Protein AF-A0A7S0DXR5-F1 (afdb_monomer_lite)

Radius of gyration: 16.6 Å; chains: 1; bounding box: 45×24×40 Å

Organism: NCBI:txid3032

pLDDT: mean 79.62, std 14.28, range [45.81, 95.19]

Foldseek 3Di:
DVCCLVPPDFPVQQLQFLLQLLVCVVVPDPPQVPRTGPVGGDPDDVVSSVVVNVVCVVCVNSPNVVSLLVVLVVVLVVVLVVVVVCCVVVVPDDPVVNVCVVVDPQSCCCRRRVVNDPD

Structure (mmCIF, N/CA/C/O backbone):
data_AF-A0A7S0DXR5-F1
#
_entry.id   AF-A0A7S0DXR5-F1
#
loop_
_atom_site.group_PDB
_atom_site.id
_atom_site.type_symbol
_atom_site.label_atom_id
_atom_site.label_alt_id
_atom_site.label_comp_id
_atom_site.label_asym_id
_atom_site.label_entity_id
_atom_site.label_seq_id
_atom_site.pdbx_PDB_ins_code
_atom_site.Cartn_x
_atom_site.Cartn_y
_atom_site.Cartn_z
_atom_site.occupancy
_atom_site.B_iso_or_equiv
_atom_site.auth_seq_id
_atom_site.auth_comp_id
_atom_site.auth_asym_id
_atom_site.auth_atom_id
_atom_site.pdbx_PDB_model_num
ATOM 1 N N . SER A 1 1 ? 16.101 -5.288 0.907 1.00 53.00 1 SER A N 1
ATOM 2 C CA . SER A 1 1 ? 14.646 -5.324 1.175 1.00 53.00 1 SER A CA 1
ATOM 3 C C . SER A 1 1 ? 14.314 -6.202 2.381 1.00 53.00 1 SER A C 1
ATOM 5 O O . SER A 1 1 ? 13.787 -5.677 3.348 1.00 53.00 1 SER A O 1
ATOM 7 N N . VAL A 1 2 ? 14.720 -7.480 2.416 1.00 56.25 2 VAL A N 1
ATOM 8 C CA . VAL A 1 2 ? 14.500 -8.381 3.578 1.00 56.25 2 VAL A CA 1
ATOM 9 C C . VAL A 1 2 ? 15.074 -7.826 4.894 1.00 56.25 2 VAL A C 1
ATOM 11 O O . VAL A 1 2 ? 14.382 -7.804 5.902 1.00 56.25 2 VAL A O 1
ATOM 14 N N . LEU A 1 3 ? 16.290 -7.264 4.870 1.00 53.78 3 LEU A N 1
ATOM 15 C CA . LEU A 1 3 ? 16.907 -6.614 6.040 1.00 53.78 3 LEU A CA 1
ATOM 16 C C . LEU A 1 3 ? 16.157 -5.370 6.550 1.00 53.78 3 LEU A C 1
ATOM 18 O O . LEU A 1 3 ? 16.334 -4.984 7.698 1.00 53.78 3 LEU A O 1
ATOM 22 N N . ILE A 1 4 ? 15.343 -4.718 5.714 1.00 53.06 4 ILE A N 1
ATOM 23 C CA . ILE A 1 4 ? 14.555 -3.548 6.130 1.00 53.06 4 ILE A CA 1
ATOM 24 C C . ILE A 1 4 ? 13.336 -4.017 6.927 1.00 53.06 4 ILE A C 1
ATOM 26 O O . ILE A 1 4 ? 13.061 -3.441 7.973 1.00 53.06 4 ILE A O 1
ATOM 30 N N . ILE A 1 5 ? 12.686 -5.105 6.486 1.00 53.69 5 ILE A N 1
ATOM 31 C CA . ILE A 1 5 ? 11.593 -5.757 7.227 1.00 53.69 5 ILE A CA 1
ATOM 32 C C . ILE A 1 5 ? 12.085 -6.225 8.600 1.00 53.69 5 ILE A C 1
ATOM 34 O O . ILE A 1 5 ? 11.394 -6.045 9.594 1.00 53.69 5 ILE A O 1
ATOM 38 N N . THR A 1 6 ? 13.277 -6.828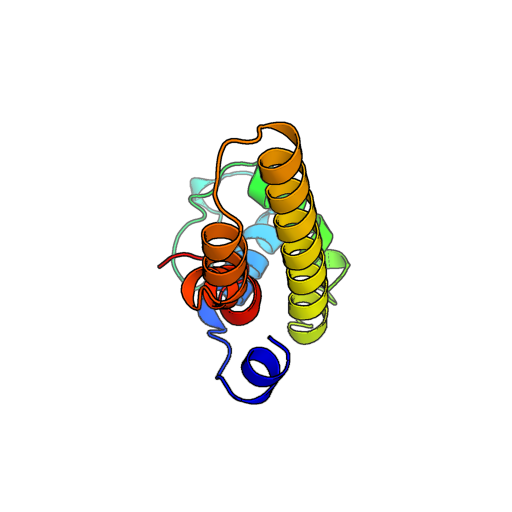 8.666 1.00 51.97 6 THR A N 1
ATOM 39 C CA . THR A 1 6 ? 13.749 -7.464 9.904 1.00 51.97 6 THR A CA 1
ATOM 40 C C . THR A 1 6 ? 14.460 -6.521 10.872 1.00 51.97 6 THR A C 1
ATOM 42 O O . THR A 1 6 ? 14.521 -6.824 12.060 1.00 51.97 6 THR A O 1
ATOM 45 N N . LYS A 1 7 ? 15.028 -5.402 10.399 1.00 48.31 7 LYS A N 1
ATOM 46 C CA . LYS A 1 7 ? 15.946 -4.568 11.201 1.00 48.31 7 LYS A CA 1
ATOM 47 C C . LYS A 1 7 ? 15.456 -3.142 11.455 1.00 48.31 7 LYS A C 1
ATOM 49 O O . LYS A 1 7 ? 15.997 -2.472 12.331 1.00 48.31 7 LYS A O 1
ATOM 54 N N . SER A 1 8 ? 14.468 -2.655 10.707 1.00 47.50 8 SER A N 1
ATOM 55 C CA . SER A 1 8 ? 13.932 -1.303 10.874 1.00 47.50 8 SER A CA 1
ATOM 56 C C . SER A 1 8 ? 12.561 -1.366 11.548 1.00 47.50 8 SER A C 1
ATOM 58 O O . SER A 1 8 ? 11.720 -2.175 11.159 1.00 47.50 8 SER A O 1
ATOM 60 N N . ARG A 1 9 ? 12.336 -0.543 12.586 1.00 48.31 9 ARG A N 1
ATOM 61 C CA . ARG A 1 9 ? 11.026 -0.459 13.249 1.00 48.31 9 ARG A CA 1
ATOM 62 C C . ARG A 1 9 ? 10.004 0.041 12.237 1.00 48.31 9 ARG A C 1
ATOM 64 O O . ARG A 1 9 ? 10.084 1.175 11.778 1.00 48.31 9 ARG A O 1
ATOM 71 N N . TYR A 1 10 ? 9.053 -0.824 11.919 1.00 53.12 10 TYR A N 1
ATOM 72 C CA . TYR A 1 10 ? 7.835 -0.465 11.220 1.00 53.12 10 TYR A CA 1
ATOM 73 C C . TYR A 1 10 ? 7.153 0.720 11.928 1.00 53.12 10 TYR A C 1
ATOM 75 O O . TYR A 1 10 ? 6.981 0.700 13.149 1.00 53.12 10 TYR A O 1
ATOM 83 N N . THR A 1 11 ? 6.785 1.761 11.179 1.00 57.56 11 THR A N 1
ATOM 84 C CA . THR A 1 11 ? 5.983 2.871 11.711 1.00 57.56 11 THR A CA 1
ATOM 85 C C . THR A 1 11 ? 4.520 2.457 11.682 1.00 57.56 11 THR A C 1
ATOM 87 O O . THR A 1 11 ? 3.839 2.569 10.671 1.00 57.56 11 THR A O 1
ATOM 90 N N . GLU A 1 12 ? 4.055 1.945 12.818 1.00 60.16 12 GLU A N 1
ATOM 91 C CA . GLU A 1 12 ? 2.733 1.331 13.003 1.00 60.16 12 GLU A CA 1
ATOM 92 C C . GLU A 1 12 ? 1.538 2.278 12.852 1.00 60.16 12 GLU A C 1
ATOM 94 O O . GLU A 1 12 ? 0.384 1.849 12.794 1.00 60.16 12 GLU A O 1
ATOM 99 N N . ILE A 1 13 ? 1.828 3.575 12.830 1.00 63.69 13 ILE A N 1
ATOM 100 C CA . ILE A 1 13 ? 0.862 4.644 13.045 1.00 63.69 13 ILE A CA 1
ATOM 101 C C . ILE A 1 13 ? -0.153 4.701 11.896 1.00 63.69 13 ILE A C 1
ATOM 103 O O . ILE A 1 13 ? -1.356 4.766 12.149 1.00 63.69 13 ILE A O 1
ATOM 107 N N . ASP A 1 14 ? 0.307 4.578 10.650 1.00 74.81 14 ASP A N 1
ATOM 108 C CA . ASP A 1 14 ? -0.552 4.801 9.484 1.00 74.81 14 ASP A CA 1
ATOM 109 C C . ASP A 1 14 ? -1.460 3.612 9.192 1.00 74.81 14 ASP A C 1
ATOM 111 O O . ASP A 1 14 ? -2.655 3.780 8.984 1.00 74.81 14 ASP A O 1
ATOM 115 N N . TRP A 1 15 ? -0.936 2.385 9.259 1.00 86.00 15 TRP A N 1
ATOM 116 C CA . TRP A 1 15 ? -1.753 1.194 9.016 1.00 86.00 15 TRP A CA 1
ATOM 117 C C . TRP A 1 15 ? -2.877 1.052 10.026 1.00 86.00 15 TRP A C 1
ATOM 119 O O . TRP A 1 15 ? -4.011 0.772 9.649 1.00 86.00 15 TRP A O 1
ATOM 129 N N . ARG A 1 16 ? -2.590 1.277 11.312 1.00 88.12 16 ARG A N 1
ATOM 130 C CA . ARG A 1 16 ? -3.627 1.229 12.345 1.00 88.12 16 ARG A CA 1
ATOM 131 C C . ARG A 1 16 ? -4.696 2.289 12.103 1.00 88.12 16 ARG A C 1
ATOM 133 O O . ARG A 1 16 ? -5.875 1.964 12.223 1.00 88.12 16 ARG A O 1
ATOM 140 N N . ALA A 1 17 ? -4.307 3.508 11.729 1.00 88.56 17 ALA A N 1
ATOM 141 C CA . ALA A 1 17 ? -5.265 4.548 11.374 1.00 88.56 17 ALA A CA 1
ATOM 142 C C . ALA A 1 17 ? -6.114 4.146 10.159 1.00 88.56 17 ALA A C 1
ATOM 144 O O . ALA A 1 17 ? -7.338 4.189 10.240 1.00 88.56 17 ALA A O 1
ATOM 145 N N . TYR A 1 18 ? -5.494 3.638 9.091 1.00 90.31 18 TYR A N 1
ATOM 146 C CA . TYR A 1 18 ? -6.196 3.166 7.895 1.00 90.31 18 TYR A CA 1
ATOM 147 C C . TYR A 1 18 ? -7.193 2.048 8.210 1.00 90.31 18 TYR A C 1
ATOM 149 O O . TYR A 1 18 ? -8.329 2.072 7.741 1.00 90.31 18 TYR A O 1
ATOM 157 N N . MET A 1 19 ? -6.806 1.077 9.043 1.00 94.06 19 MET A N 1
ATOM 158 C CA . MET A 1 19 ? -7.699 -0.012 9.442 1.00 94.06 19 MET A CA 1
ATOM 159 C C . MET A 1 19 ? -8.879 0.489 10.284 1.00 94.06 19 MET A C 1
ATOM 161 O O . MET A 1 19 ? -9.983 -0.025 10.122 1.00 94.06 19 MET A O 1
ATOM 165 N N . GLN A 1 20 ? -8.681 1.497 11.141 1.00 92.62 20 GLN A N 1
ATOM 166 C CA . GLN A 1 20 ? -9.758 2.121 11.923 1.00 92.62 20 GLN A CA 1
ATOM 167 C C . GLN A 1 20 ? -10.740 2.894 11.036 1.00 92.62 20 GLN A C 1
ATOM 169 O O . GLN A 1 20 ? -11.953 2.754 11.183 1.00 92.62 20 GLN A O 1
ATOM 174 N N . GLU A 1 21 ? -10.225 3.676 10.090 1.00 92.81 21 GLU A N 1
ATOM 175 C CA . GLU A 1 21 ? -11.053 4.434 9.154 1.00 92.81 21 GLU A CA 1
ATOM 176 C C . GLU A 1 21 ? -11.918 3.507 8.290 1.00 92.81 21 GLU A C 1
ATOM 178 O O . GLU A 1 21 ? -13.125 3.713 8.149 1.00 92.81 21 GLU A O 1
ATOM 183 N N . VAL A 1 22 ? -11.314 2.443 7.758 1.00 94.69 22 VAL A N 1
ATOM 184 C CA . VAL A 1 22 ? -11.999 1.440 6.937 1.00 94.69 22 VAL A CA 1
ATOM 185 C C . VAL A 1 22 ? -12.987 0.611 7.753 1.00 94.69 22 VAL A C 1
ATOM 187 O O . VAL A 1 22 ? -14.080 0.311 7.270 1.00 94.69 22 VAL A O 1
ATOM 190 N N . GLN A 1 23 ? -12.657 0.285 9.006 1.00 94.94 23 GLN A N 1
ATOM 191 C CA . GLN A 1 23 ? -13.572 -0.409 9.909 1.00 94.94 23 GLN A CA 1
ATOM 192 C C . GLN A 1 23 ? -14.887 0.362 10.084 1.00 94.94 23 GLN A C 1
ATOM 194 O O . GLN A 1 23 ? -15.942 -0.268 10.107 1.00 94.94 23 GLN A O 1
ATOM 199 N N . GLY A 1 24 ? -14.846 1.698 10.143 1.00 93.56 24 GLY A N 1
ATOM 200 C CA . GLY A 1 24 ? -16.055 2.523 10.184 1.00 93.56 24 GLY A CA 1
ATOM 201 C C . GLY A 1 24 ? -16.990 2.242 9.003 1.00 93.56 24 GLY A C 1
ATOM 202 O O . GLY A 1 24 ? -18.187 2.033 9.197 1.00 93.56 24 GLY A O 1
ATOM 203 N N . VAL A 1 25 ? -16.439 2.140 7.790 1.00 94.25 25 VAL A N 1
ATOM 204 C CA . VAL A 1 25 ? -17.215 1.830 6.577 1.00 94.25 25 VAL A CA 1
ATOM 205 C C . VAL A 1 25 ? -17.749 0.403 6.594 1.00 94.25 25 VAL A C 1
ATOM 207 O O . VAL A 1 25 ? -18.921 0.187 6.292 1.00 94.25 25 VAL A O 1
ATOM 210 N N . ILE A 1 26 ? -16.932 -0.565 7.014 1.00 94.25 26 ILE A N 1
ATOM 211 C CA . ILE A 1 26 ? -17.352 -1.968 7.169 1.00 94.25 26 ILE A CA 1
ATOM 212 C C . ILE A 1 26 ? -18.500 -2.098 8.187 1.00 94.25 26 ILE A C 1
ATOM 214 O O . ILE A 1 26 ? -19.373 -2.949 8.035 1.00 94.25 26 ILE A O 1
ATOM 218 N N . GLN A 1 27 ? -18.536 -1.233 9.203 1.00 95.00 27 GLN A N 1
ATOM 219 C CA . GLN A 1 27 ? -19.602 -1.162 10.209 1.00 95.00 27 GLN A CA 1
ATOM 220 C C . GLN A 1 27 ? -20.840 -0.367 9.752 1.00 95.00 27 GLN A C 1
ATOM 222 O O . GLN A 1 27 ? -21.770 -0.182 10.535 1.00 95.00 27 GLN A O 1
ATOM 227 N N . GLY A 1 28 ? -20.878 0.092 8.497 1.00 95.19 28 GLY A N 1
ATOM 228 C CA . GLY A 1 28 ? -22.023 0.788 7.908 1.00 95.19 28 GLY A CA 1
ATOM 229 C C . GLY A 1 28 ? -21.985 2.313 8.037 1.00 95.19 28 GLY A C 1
ATOM 230 O O . GLY A 1 28 ? -22.987 2.972 7.758 1.00 95.19 28 GLY A O 1
ATOM 231 N N . GLN A 1 29 ? -20.855 2.907 8.441 1.00 95.06 29 GLN A N 1
ATOM 232 C CA . GLN A 1 29 ? -20.683 4.359 8.412 1.00 95.06 29 GLN A CA 1
ATOM 233 C C . GLN A 1 29 ? -20.227 4.821 7.024 1.00 95.06 29 GLN A C 1
ATOM 235 O O . GLN A 1 29 ? -19.074 4.643 6.651 1.00 95.06 29 GLN A O 1
ATOM 240 N N . TYR A 1 30 ? -21.103 5.504 6.289 1.00 92.88 30 TYR A N 1
ATOM 241 C CA . TYR A 1 30 ? -20.777 6.074 4.971 1.00 92.88 30 TYR A CA 1
ATOM 242 C C . TYR A 1 30 ? -20.634 7.600 4.985 1.00 92.88 30 TYR A C 1
ATOM 244 O O . TYR A 1 30 ? -20.237 8.200 3.986 1.00 92.88 30 TYR A O 1
ATOM 252 N N . ASN A 1 31 ? -20.933 8.256 6.111 1.00 94.31 31 ASN A N 1
ATOM 253 C CA . ASN A 1 31 ? -20.709 9.690 6.238 1.00 94.31 31 ASN A CA 1
ATOM 254 C C . ASN A 1 31 ? -19.218 9.974 6.475 1.00 94.31 31 ASN A C 1
ATOM 256 O O . ASN A 1 31 ? -18.724 9.847 7.596 1.00 94.31 31 ASN A O 1
ATOM 260 N N . TYR A 1 32 ? -18.535 10.424 5.422 1.00 91.62 32 TYR A N 1
ATOM 261 C CA . TYR A 1 32 ? -17.106 10.752 5.418 1.00 91.62 32 TYR A CA 1
ATOM 262 C C . TYR A 1 32 ? -16.672 11.687 6.549 1.00 91.62 32 TYR A C 1
ATOM 264 O O . TYR A 1 32 ? -15.622 11.474 7.143 1.00 91.62 32 TYR A O 1
ATOM 272 N N . SER A 1 33 ? -17.496 12.671 6.926 1.00 92.31 33 SER A N 1
ATOM 273 C CA . SER A 1 33 ? -17.166 13.600 8.021 1.00 92.31 33 SER A CA 1
ATOM 274 C C . SER A 1 33 ? -16.935 12.903 9.375 1.00 92.31 33 SER A C 1
ATOM 276 O O . SER A 1 33 ? -16.242 13.443 10.248 1.00 92.31 33 SER A O 1
ATOM 278 N N . LYS A 1 34 ? -17.503 11.698 9.532 1.00 92.75 34 LYS A N 1
ATOM 279 C CA . LYS A 1 34 ? -17.454 10.860 10.734 1.00 92.75 34 LYS A CA 1
ATOM 280 C C . LYS A 1 34 ? -16.408 9.741 10.656 1.00 92.75 34 LYS A C 1
ATOM 282 O O . LYS A 1 34 ? -16.156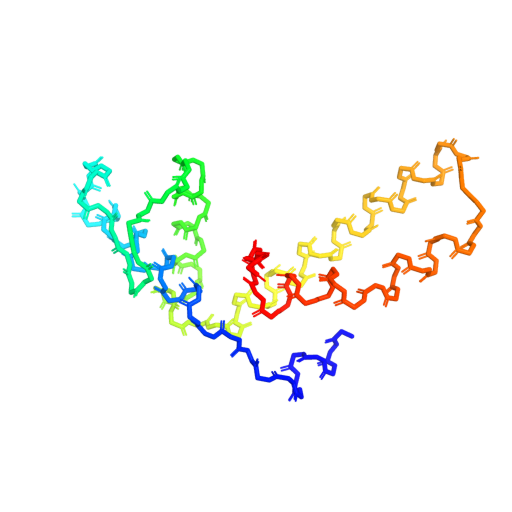 9.110 11.676 1.00 92.75 34 LYS A O 1
ATOM 287 N N . LEU A 1 35 ? -15.812 9.487 9.490 1.00 93.56 35 LEU A N 1
ATOM 288 C CA . LEU A 1 35 ? -14.770 8.471 9.314 1.00 93.56 35 LEU A CA 1
ATOM 289 C C . LEU A 1 35 ? -13.422 9.045 9.739 1.00 93.56 35 LEU A C 1
ATOM 291 O O . LEU A 1 35 ? -12.946 10.004 9.135 1.00 93.56 35 LEU A O 1
ATOM 295 N N . ARG A 1 36 ? -12.830 8.499 10.804 1.00 92.44 36 ARG A N 1
ATOM 296 C CA . ARG A 1 36 ? -11.573 8.986 11.389 1.00 92.44 36 ARG A CA 1
ATOM 297 C C . ARG A 1 36 ? -10.786 7.834 12.016 1.00 92.44 36 ARG A C 1
ATOM 299 O O . ARG A 1 36 ? -11.393 6.916 12.564 1.00 92.44 36 ARG A O 1
ATOM 306 N N . GLY A 1 37 ? -9.461 7.914 11.969 1.00 88.75 37 GLY A N 1
ATOM 307 C CA . GLY A 1 37 ? -8.532 7.034 12.676 1.00 88.75 37 GLY A CA 1
ATOM 308 C C . GLY A 1 37 ? -7.753 7.781 13.761 1.00 88.75 37 GLY A C 1
ATOM 309 O O . GLY A 1 37 ? -7.983 8.962 14.026 1.00 88.75 37 GLY A O 1
ATOM 310 N N . GLY A 1 38 ? -6.789 7.102 14.384 1.00 85.25 38 GLY A N 1
ATOM 311 C CA . GLY A 1 38 ? -5.926 7.679 15.422 1.00 85.25 38 GLY A CA 1
ATOM 312 C C . GLY A 1 38 ? -5.067 8.867 14.964 1.00 85.25 38 GLY A C 1
ATOM 313 O O . GLY A 1 38 ? -4.549 9.592 15.808 1.00 85.25 38 GLY A O 1
ATOM 314 N N . THR A 1 39 ? -4.930 9.083 13.653 1.00 84.25 39 THR A N 1
ATOM 315 C CA . THR A 1 39 ? -4.160 10.182 13.047 1.00 84.25 39 THR A CA 1
ATOM 316 C C . THR A 1 39 ? -5.023 11.337 12.535 1.00 84.25 39 THR A C 1
ATOM 318 O O . THR A 1 39 ? -4.473 12.359 12.129 1.00 84.25 39 THR A O 1
ATOM 321 N N . GLY A 1 40 ? -6.355 11.224 12.569 1.00 88.94 40 GLY A N 1
ATOM 322 C CA . GLY A 1 40 ? -7.258 12.267 12.080 1.00 88.94 40 GLY A CA 1
ATOM 323 C C . GLY A 1 40 ? -8.398 11.735 11.209 1.00 88.94 40 GLY A C 1
ATOM 324 O O . GLY A 1 40 ? -8.702 10.544 11.244 1.00 88.94 40 GLY A O 1
ATOM 325 N N . PRO A 1 41 ? -9.106 12.619 10.486 1.00 91.38 41 PRO A N 1
ATOM 326 C CA . PRO A 1 41 ? -10.178 12.208 9.592 1.00 91.38 41 PRO A CA 1
ATOM 327 C C . PRO A 1 41 ? -9.658 11.475 8.356 1.00 91.38 41 PRO A C 1
ATOM 329 O O . PRO A 1 41 ? -8.579 11.784 7.857 1.00 91.38 41 PRO A O 1
ATOM 332 N N . LEU A 1 42 ? -10.485 10.578 7.817 1.00 90.75 42 LEU A N 1
ATOM 333 C CA . LEU A 1 42 ? -10.230 9.937 6.536 1.00 90.75 42 LEU A CA 1
ATOM 334 C C . LEU A 1 42 ? -10.262 11.001 5.430 1.00 90.75 42 LEU A C 1
ATOM 336 O O . LEU A 1 42 ? -11.308 11.571 5.116 1.00 90.75 42 LEU A O 1
ATOM 340 N N . VAL A 1 43 ? -9.093 11.267 4.847 1.00 90.44 43 VAL A N 1
ATOM 341 C CA . VAL A 1 43 ? -8.904 12.233 3.747 1.00 90.44 43 VAL A CA 1
ATOM 342 C C . VAL A 1 43 ? -8.804 11.566 2.375 1.00 90.44 43 VAL A C 1
ATOM 344 O O . VAL A 1 43 ? -8.898 12.237 1.348 1.00 90.44 43 VAL A O 1
ATOM 347 N N . TYR A 1 44 ? -8.612 10.246 2.337 1.00 89.12 44 TYR A N 1
ATOM 348 C CA . TYR A 1 44 ? -8.458 9.502 1.093 1.00 89.12 44 TYR A CA 1
ATOM 349 C C . TYR A 1 44 ? -9.811 9.207 0.418 1.00 89.12 44 TYR A C 1
ATOM 351 O O . TYR A 1 44 ? -10.821 8.998 1.092 1.00 89.12 44 TYR A O 1
ATOM 359 N N . PRO A 1 45 ? -9.861 9.156 -0.926 1.00 92.19 45 PRO A N 1
ATOM 360 C CA . PRO A 1 45 ? -11.098 8.920 -1.673 1.00 92.19 45 PRO A CA 1
ATOM 361 C C . PRO A 1 45 ? -11.636 7.489 -1.498 1.00 92.19 45 PRO A C 1
ATOM 363 O O . PRO A 1 45 ? -10.935 6.592 -1.040 1.00 92.19 45 PRO A O 1
ATOM 366 N N . ALA A 1 46 ? -12.870 7.228 -1.942 1.00 92.31 46 ALA A N 1
ATOM 367 C CA . ALA A 1 46 ? -13.534 5.921 -1.793 1.00 92.31 46 ALA A CA 1
ATOM 368 C C . ALA A 1 46 ? -12.748 4.727 -2.355 1.00 92.31 46 ALA A C 1
ATOM 370 O O . ALA A 1 46 ? -12.828 3.633 -1.806 1.00 92.31 46 ALA A O 1
ATOM 371 N N . GLY A 1 47 ? -11.943 4.925 -3.404 1.00 92.12 47 GLY A N 1
ATOM 372 C CA . GLY A 1 47 ? -11.071 3.869 -3.928 1.00 92.12 47 GLY A CA 1
ATOM 373 C C . GLY A 1 47 ? -10.115 3.308 -2.870 1.00 92.12 47 GLY A C 1
ATOM 374 O O . GLY A 1 47 ? -9.953 2.093 -2.779 1.00 92.12 47 GLY A O 1
ATOM 375 N N . PHE A 1 48 ? -9.553 4.171 -2.017 1.00 92.88 48 PHE A N 1
ATOM 376 C CA . PHE A 1 48 ? -8.731 3.745 -0.883 1.00 92.88 48 PHE A CA 1
ATOM 377 C C . PHE A 1 48 ? -9.533 2.861 0.072 1.00 92.88 48 PHE A C 1
ATOM 379 O O . PHE A 1 48 ? -9.084 1.768 0.401 1.00 92.88 48 PHE A O 1
ATOM 386 N N . VAL A 1 49 ? -10.742 3.289 0.445 1.00 93.50 49 VAL A N 1
ATOM 387 C CA . VAL A 1 49 ? -11.611 2.548 1.370 1.00 93.50 49 VAL A CA 1
ATOM 388 C C . VAL A 1 49 ? -11.872 1.135 0.862 1.00 93.50 49 VAL A C 1
ATOM 390 O O . VAL A 1 49 ? -11.707 0.178 1.612 1.00 93.50 49 VAL A O 1
ATOM 393 N N . TRP A 1 50 ? -12.238 0.977 -0.411 1.00 93.56 50 TRP A N 1
ATOM 394 C CA . TRP A 1 50 ? -12.536 -0.338 -0.981 1.00 93.56 50 TRP A CA 1
ATOM 395 C C . TRP A 1 50 ? -11.303 -1.239 -1.058 1.00 93.56 50 TRP A C 1
ATOM 397 O O . TRP A 1 50 ? -11.365 -2.399 -0.652 1.00 93.56 50 TRP A O 1
ATOM 407 N N . ILE A 1 51 ? -10.169 -0.704 -1.518 1.00 93.56 51 ILE A N 1
ATOM 408 C CA . ILE A 1 51 ? -8.913 -1.461 -1.604 1.00 93.56 51 ILE A CA 1
ATOM 409 C C . ILE A 1 51 ? -8.458 -1.894 -0.204 1.00 93.56 51 ILE A C 1
ATOM 411 O O . ILE A 1 51 ? -8.152 -3.066 0.020 1.00 93.56 51 ILE A O 1
ATOM 415 N N . PHE A 1 52 ? -8.459 -0.976 0.762 1.00 92.94 52 PHE A N 1
ATOM 416 C CA . PHE A 1 52 ? -8.039 -1.276 2.127 1.00 92.94 52 PHE A CA 1
ATOM 417 C C . PHE A 1 52 ? -9.076 -2.099 2.904 1.00 92.94 52 PHE A C 1
ATOM 419 O O . PHE A 1 52 ? -8.687 -2.799 3.832 1.00 92.94 52 PHE A O 1
ATOM 426 N N . SER A 1 53 ? -10.350 -2.132 2.493 1.00 93.75 53 SER A N 1
ATOM 427 C CA . SER A 1 53 ? -11.345 -3.085 3.021 1.00 93.75 53 SER A CA 1
ATOM 428 C C . SER A 1 53 ? -10.967 -4.523 2.682 1.00 93.75 53 SER A C 1
ATOM 430 O O . SER A 1 53 ? -11.024 -5.396 3.545 1.00 93.75 53 SER A O 1
ATOM 432 N N . VAL A 1 54 ? -10.511 -4.780 1.452 1.00 94.88 54 VAL A N 1
ATOM 433 C CA . VAL A 1 54 ? -10.002 -6.107 1.070 1.00 94.88 54 VAL A CA 1
ATOM 434 C C . VAL A 1 54 ? -8.796 -6.475 1.933 1.00 94.88 54 VAL A C 1
ATOM 436 O O . VAL A 1 54 ? -8.747 -7.567 2.500 1.00 94.88 54 VAL A O 1
ATOM 439 N N . LEU A 1 55 ? -7.851 -5.545 2.092 1.00 92.50 55 LEU A N 1
ATOM 440 C CA . LEU A 1 55 ? -6.678 -5.757 2.940 1.00 92.50 55 LEU A CA 1
ATOM 441 C C . LEU A 1 55 ? -7.050 -5.994 4.409 1.00 92.50 55 LEU A C 1
ATOM 443 O O . LEU A 1 55 ? -6.433 -6.845 5.048 1.00 92.50 55 LEU A O 1
ATOM 447 N N . TRP A 1 56 ? -8.074 -5.310 4.924 1.00 94.19 56 TRP A N 1
ATOM 448 C CA . TRP A 1 56 ? -8.592 -5.500 6.277 1.00 94.19 56 TRP A CA 1
ATOM 449 C C . TRP A 1 56 ? -9.041 -6.948 6.496 1.00 94.19 56 TRP A C 1
ATOM 451 O O . TRP A 1 56 ? -8.619 -7.578 7.466 1.00 94.19 56 TRP A O 1
ATOM 461 N N . TYR A 1 57 ? -9.816 -7.522 5.568 1.00 94.38 57 TYR A N 1
ATOM 462 C CA . TYR A 1 57 ? -10.243 -8.923 5.659 1.00 94.38 57 TYR A CA 1
ATOM 463 C C . TYR A 1 57 ? -9.073 -9.905 5.540 1.00 94.38 57 TYR A C 1
ATOM 465 O O . TYR A 1 57 ? -8.978 -10.845 6.328 1.00 94.38 57 TYR A O 1
ATOM 473 N N . VAL A 1 58 ? -8.160 -9.679 4.592 1.00 93.62 58 VAL A N 1
ATOM 474 C CA . VAL A 1 58 ? -7.011 -10.570 4.350 1.00 93.62 58 VAL A CA 1
ATOM 475 C C . VAL A 1 58 ? -6.021 -10.556 5.524 1.00 93.62 58 VAL A C 1
ATOM 477 O O . VAL A 1 58 ? -5.449 -11.593 5.875 1.00 93.62 58 VAL A O 1
ATOM 480 N N . CYS A 1 59 ? -5.836 -9.402 6.167 1.00 92.94 59 CYS A N 1
ATOM 481 C CA . CYS A 1 59 ? -4.865 -9.181 7.241 1.00 92.94 59 CYS A CA 1
ATOM 482 C C . CYS A 1 59 ? -5.458 -9.352 8.644 1.00 92.94 59 CYS A C 1
ATOM 484 O O . CYS A 1 59 ? -5.106 -8.602 9.552 1.00 92.94 59 CYS A O 1
ATOM 486 N N . ASP A 1 60 ? -6.341 -10.336 8.832 1.00 92.50 60 ASP A N 1
ATOM 487 C CA . ASP A 1 60 ? -6.931 -10.685 10.132 1.00 92.50 60 ASP A CA 1
ATOM 488 C C . ASP A 1 60 ? -7.591 -9.471 10.809 1.00 92.50 60 ASP A C 1
ATOM 490 O O . ASP A 1 60 ? -7.268 -9.107 11.939 1.00 92.50 60 ASP A O 1
ATOM 494 N N . ARG A 1 61 ? -8.499 -8.804 10.081 1.00 92.12 61 ARG A N 1
ATOM 495 C CA . ARG A 1 61 ? -9.164 -7.552 10.498 1.00 92.12 61 ARG A CA 1
ATOM 496 C C . ARG A 1 61 ? -8.193 -6.386 10.706 1.00 92.12 61 ARG A C 1
ATOM 498 O O . ARG A 1 61 ? -8.394 -5.537 11.571 1.00 92.12 61 ARG A O 1
ATOM 505 N N . GLY A 1 62 ? -7.110 -6.379 9.933 1.00 87.12 62 GLY A N 1
ATOM 506 C CA . GLY A 1 62 ? -6.045 -5.386 10.022 1.00 87.12 62 GLY A CA 1
ATOM 507 C C . GLY A 1 62 ? -5.027 -5.612 11.144 1.00 87.12 62 GLY A C 1
ATOM 508 O O . GLY A 1 62 ? -4.097 -4.817 11.263 1.00 87.12 62 GLY A O 1
ATOM 509 N N . ALA A 1 63 ? -5.146 -6.673 11.950 1.00 88.19 63 ALA A N 1
ATOM 510 C CA . ALA A 1 63 ? -4.210 -6.948 13.043 1.00 88.19 63 ALA A CA 1
ATOM 511 C C . ALA A 1 63 ? -2.872 -7.544 12.563 1.00 88.19 63 ALA A C 1
ATOM 513 O O . ALA A 1 63 ? -1.841 -7.372 13.211 1.00 88.19 63 ALA A O 1
ATOM 514 N N . ASN A 1 64 ? -2.862 -8.241 11.423 1.00 88.38 64 ASN A N 1
ATOM 515 C CA . ASN A 1 64 ? -1.677 -8.944 10.936 1.00 88.38 64 ASN A CA 1
ATOM 516 C C . ASN A 1 64 ? -0.833 -8.079 9.993 1.00 88.38 64 ASN A C 1
ATOM 518 O O . ASN A 1 64 ? -0.911 -8.177 8.766 1.00 88.38 64 ASN A O 1
ATOM 522 N N . ILE A 1 65 ? 0.011 -7.246 10.597 1.00 84.75 65 ILE A N 1
ATOM 523 C CA . ILE A 1 65 ? 0.901 -6.311 9.896 1.00 84.75 65 ILE A CA 1
ATOM 524 C C . ILE A 1 65 ? 1.941 -7.053 9.049 1.00 84.75 65 ILE A C 1
ATOM 526 O O . ILE A 1 65 ? 2.240 -6.633 7.936 1.00 84.75 65 ILE A O 1
ATOM 530 N N . VAL A 1 66 ? 2.472 -8.179 9.535 1.00 83.81 66 VAL A N 1
ATOM 531 C CA . VAL A 1 66 ? 3.487 -8.958 8.804 1.00 83.81 66 VAL A CA 1
ATOM 532 C C . VAL A 1 66 ? 2.920 -9.462 7.477 1.00 83.81 66 VAL A C 1
ATOM 534 O O . VAL A 1 66 ? 3.574 -9.367 6.438 1.00 83.81 66 VAL A O 1
ATOM 537 N N . LYS A 1 67 ? 1.675 -9.950 7.485 1.00 86.88 67 LYS A N 1
ATOM 538 C CA . LYS A 1 67 ? 0.976 -10.370 6.265 1.00 86.88 67 LYS A CA 1
ATOM 539 C C . LYS A 1 67 ? 0.781 -9.192 5.306 1.00 86.88 67 LYS A C 1
ATOM 541 O O . LYS A 1 67 ? 1.059 -9.334 4.117 1.00 86.88 67 LYS A O 1
ATOM 546 N N . ALA A 1 68 ? 0.393 -8.023 5.819 1.00 87.00 68 ALA A N 1
ATOM 547 C CA . ALA A 1 68 ? 0.287 -6.807 5.016 1.00 87.00 68 ALA A CA 1
ATOM 548 C C . ALA A 1 68 ? 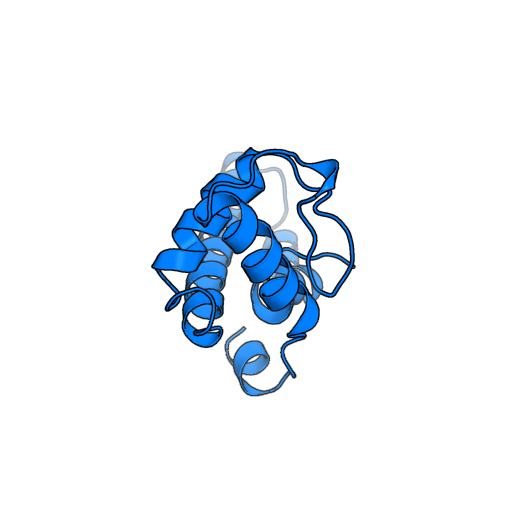1.636 -6.427 4.375 1.00 87.00 68 ALA A C 1
ATOM 550 O O . ALA A 1 68 ? 1.702 -6.208 3.168 1.00 87.00 68 ALA A O 1
ATOM 551 N N . GLN A 1 69 ? 2.738 -6.458 5.131 1.00 82.44 69 GLN A N 1
ATOM 552 C CA . GLN A 1 69 ? 4.082 -6.177 4.615 1.00 82.44 69 GLN A CA 1
ATOM 553 C C . GLN A 1 69 ? 4.485 -7.105 3.461 1.00 82.44 69 GLN A C 1
ATOM 555 O O . GLN A 1 69 ? 5.068 -6.640 2.482 1.00 82.44 69 GLN A O 1
ATOM 560 N N . TRP A 1 70 ? 4.151 -8.398 3.532 1.00 84.25 70 TRP A N 1
ATOM 561 C CA . TRP A 1 70 ? 4.392 -9.334 2.428 1.00 84.25 70 TRP A CA 1
ATOM 562 C C . TRP A 1 70 ? 3.566 -9.006 1.182 1.00 84.25 70 TRP A C 1
ATOM 564 O O . TRP A 1 70 ? 4.091 -9.074 0.070 1.00 84.25 70 TRP A O 1
ATOM 574 N N . ILE A 1 71 ? 2.306 -8.597 1.354 1.00 89.12 71 ILE A N 1
ATOM 575 C CA . ILE A 1 71 ? 1.455 -8.150 0.243 1.00 89.12 71 ILE A CA 1
ATOM 576 C C . ILE A 1 71 ? 2.071 -6.915 -0.423 1.00 89.12 71 ILE A C 1
ATOM 578 O O . ILE A 1 71 ? 2.293 -6.915 -1.635 1.00 89.12 71 ILE A O 1
ATOM 582 N N . PHE A 1 72 ? 2.429 -5.891 0.355 1.00 86.00 72 PHE A N 1
ATOM 583 C CA . PHE A 1 72 ? 3.063 -4.685 -0.182 1.00 86.00 72 PHE A CA 1
ATOM 584 C C . PHE A 1 72 ? 4.439 -4.957 -0.795 1.00 86.00 72 PHE A C 1
ATOM 586 O O . PHE A 1 72 ? 4.804 -4.309 -1.776 1.00 86.00 72 PHE A O 1
ATOM 593 N N . TYR A 1 73 ? 5.183 -5.943 -0.291 1.00 82.62 73 TYR A N 1
ATOM 594 C CA . TYR A 1 73 ? 6.414 -6.401 -0.929 1.00 82.62 73 TYR A CA 1
ATOM 595 C C . TYR A 1 73 ? 6.155 -7.021 -2.310 1.00 82.62 73 TYR A C 1
ATOM 597 O O . TYR A 1 73 ? 6.881 -6.724 -3.259 1.00 82.62 73 TYR A O 1
ATOM 605 N N . GLY A 1 74 ? 5.096 -7.820 -2.459 1.00 85.88 74 GLY A N 1
ATOM 606 C CA . GLY A 1 74 ? 4.668 -8.336 -3.760 1.00 85.88 74 GLY A CA 1
ATOM 607 C C . GLY A 1 74 ? 4.304 -7.216 -4.739 1.00 85.88 74 GLY A C 1
ATOM 608 O O . GLY A 1 74 ? 4.789 -7.207 -5.872 1.00 85.88 74 GLY A O 1
ATOM 609 N N . ILE A 1 75 ? 3.527 -6.223 -4.286 1.00 87.06 75 ILE A N 1
ATOM 610 C CA . ILE A 1 75 ? 3.178 -5.041 -5.094 1.00 87.06 75 ILE A CA 1
ATOM 611 C C . ILE A 1 75 ? 4.445 -4.269 -5.483 1.00 87.06 75 ILE A C 1
ATOM 613 O O . ILE A 1 75 ? 4.592 -3.883 -6.638 1.00 87.06 75 ILE A O 1
ATOM 617 N N . TYR A 1 76 ? 5.395 -4.095 -4.561 1.00 83.88 76 TYR A N 1
ATOM 618 C CA . TYR A 1 76 ? 6.682 -3.460 -4.845 1.00 83.88 76 TYR A CA 1
ATOM 619 C C . TYR A 1 76 ? 7.442 -4.169 -5.974 1.00 83.88 76 TYR A C 1
ATOM 621 O O . TYR A 1 76 ? 7.895 -3.512 -6.913 1.00 83.88 76 TYR A O 1
ATOM 629 N N . LEU A 1 77 ? 7.560 -5.500 -5.912 1.00 83.75 77 LEU A N 1
ATOM 630 C CA . LEU A 1 77 ? 8.231 -6.280 -6.953 1.00 83.75 77 LEU A CA 1
ATOM 631 C C . LEU A 1 77 ? 7.510 -6.173 -8.300 1.00 83.75 77 LEU A C 1
ATOM 633 O O . LEU A 1 77 ? 8.170 -6.042 -9.331 1.00 83.75 77 LEU A O 1
ATOM 637 N N . LEU A 1 78 ? 6.175 -6.179 -8.297 1.00 87.44 78 LEU A N 1
ATOM 638 C CA . LEU A 1 78 ? 5.376 -5.999 -9.506 1.00 87.44 78 LEU A CA 1
ATOM 639 C C . LEU A 1 78 ? 5.592 -4.609 -10.116 1.00 87.44 78 LEU A C 1
ATOM 641 O O . LEU A 1 78 ? 5.855 -4.503 -11.313 1.00 87.44 78 LEU A O 1
ATOM 645 N N . THR A 1 79 ? 5.539 -3.552 -9.305 1.00 85.62 79 THR A N 1
ATOM 646 C CA . THR A 1 79 ? 5.815 -2.182 -9.751 1.00 85.62 79 THR A CA 1
ATOM 647 C C . THR A 1 79 ? 7.221 -2.084 -10.329 1.00 85.62 79 THR A C 1
ATOM 649 O O . THR A 1 79 ? 7.397 -1.559 -11.427 1.00 85.62 79 THR A O 1
ATOM 652 N N . LEU A 1 80 ? 8.222 -2.638 -9.637 1.00 83.38 80 LEU A N 1
ATOM 653 C CA . LEU A 1 80 ? 9.598 -2.654 -10.119 1.00 83.38 80 LEU A CA 1
ATOM 654 C C . LEU A 1 80 ? 9.696 -3.376 -11.467 1.00 83.38 80 LEU A C 1
ATOM 656 O O . LEU A 1 80 ? 10.289 -2.846 -12.402 1.00 83.38 80 LEU A O 1
ATOM 660 N N . PHE A 1 81 ? 9.061 -4.540 -11.602 1.00 85.19 81 PHE A N 1
ATOM 661 C CA . PHE A 1 81 ? 9.021 -5.290 -12.853 1.00 85.19 81 PHE A CA 1
ATOM 662 C C . PHE A 1 81 ? 8.392 -4.481 -13.995 1.00 85.19 81 PHE A C 1
ATOM 664 O O . PHE A 1 81 ? 8.990 -4.374 -15.066 1.00 85.19 81 PHE A O 1
ATOM 671 N N . VAL A 1 82 ? 7.221 -3.875 -13.777 1.00 86.88 82 VAL A N 1
ATOM 672 C CA . VAL A 1 82 ? 6.529 -3.061 -14.791 1.00 86.88 82 VAL A CA 1
ATOM 673 C C . VAL A 1 82 ? 7.390 -1.874 -15.210 1.00 86.88 82 VAL A C 1
ATOM 675 O O . VAL A 1 82 ? 7.568 -1.642 -16.406 1.00 86.88 82 VAL A O 1
ATOM 678 N N . VAL A 1 83 ? 7.985 -1.164 -14.250 1.00 84.56 83 VAL A N 1
ATOM 679 C CA . VAL A 1 83 ? 8.866 -0.029 -14.535 1.00 84.56 83 VAL A CA 1
ATOM 680 C C . VAL A 1 83 ? 10.074 -0.487 -15.354 1.00 84.56 83 VAL A C 1
ATOM 682 O O . VAL A 1 83 ? 10.313 0.060 -16.429 1.00 84.56 83 VAL A O 1
ATOM 685 N N . LEU A 1 84 ? 10.781 -1.544 -14.938 1.00 82.12 84 LEU A N 1
ATOM 686 C CA . LEU A 1 84 ? 11.911 -2.097 -15.697 1.00 82.12 84 LEU A CA 1
ATOM 687 C C . LEU A 1 84 ? 11.507 -2.465 -17.135 1.00 82.12 84 LEU A C 1
ATOM 689 O O . LEU A 1 84 ? 12.229 -2.155 -18.083 1.00 82.12 84 LEU A O 1
ATOM 693 N N . ARG A 1 85 ? 10.330 -3.076 -17.322 1.00 83.75 85 ARG A N 1
ATOM 694 C CA . ARG A 1 85 ? 9.802 -3.430 -18.649 1.00 83.75 85 ARG A CA 1
ATOM 695 C C . ARG A 1 85 ? 9.536 -2.202 -19.514 1.00 83.75 85 ARG A C 1
ATOM 697 O O . ARG A 1 85 ? 9.879 -2.235 -20.696 1.00 83.75 85 ARG A O 1
ATOM 704 N N . ILE A 1 86 ? 8.965 -1.137 -18.951 1.00 85.62 86 ILE A N 1
ATOM 705 C CA . ILE A 1 86 ? 8.752 0.132 -19.660 1.00 85.62 86 ILE A CA 1
ATOM 706 C C . ILE A 1 86 ? 10.100 0.716 -20.085 1.00 85.62 86 ILE A C 1
ATOM 708 O O . ILE A 1 86 ? 10.279 1.007 -21.263 1.00 85.62 86 ILE A O 1
ATOM 712 N N . TYR A 1 87 ? 11.073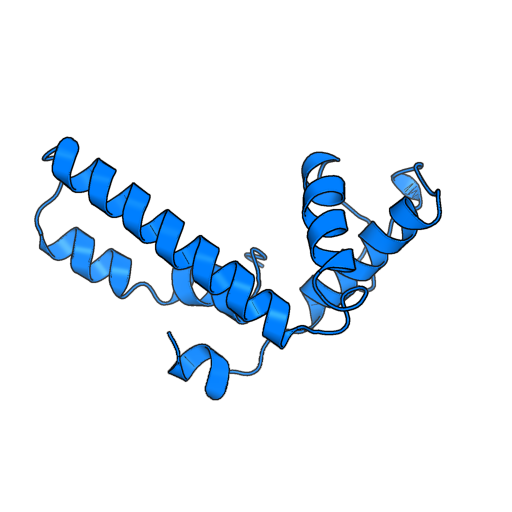 0.804 -19.175 1.00 81.06 87 TYR A N 1
ATOM 713 C CA . TYR A 1 87 ? 12.397 1.355 -19.476 1.00 81.06 87 TYR A CA 1
ATOM 714 C C . TYR A 1 87 ? 13.129 0.586 -20.587 1.00 81.06 87 TYR A C 1
ATOM 716 O O . TYR A 1 87 ? 13.666 1.206 -21.507 1.00 81.06 87 TYR A O 1
ATOM 724 N N . ILE A 1 88 ? 13.104 -0.754 -20.553 1.00 81.12 88 ILE A N 1
ATOM 725 C CA . ILE A 1 88 ? 13.705 -1.599 -21.601 1.00 81.12 88 ILE A CA 1
ATOM 726 C C . ILE A 1 88 ? 13.032 -1.350 -22.955 1.00 81.12 88 ILE A C 1
ATOM 728 O O . ILE A 1 88 ? 13.709 -1.211 -23.973 1.00 81.12 88 ILE A O 1
ATOM 732 N N . ARG A 1 89 ? 11.694 -1.283 -22.985 1.00 84.75 89 ARG A N 1
ATOM 733 C CA . ARG A 1 89 ? 10.932 -1.063 -24.225 1.00 84.75 89 ARG A CA 1
ATOM 734 C C . ARG A 1 89 ? 11.129 0.332 -24.796 1.00 84.75 89 ARG A C 1
ATOM 736 O O . ARG A 1 89 ? 11.192 0.485 -26.010 1.00 84.75 89 ARG A O 1
ATOM 743 N N . ALA A 1 90 ? 11.234 1.321 -23.924 1.00 82.56 90 ALA A N 1
ATOM 744 C CA . ALA A 1 90 ? 11.337 2.715 -24.295 1.00 82.56 90 ALA A CA 1
ATOM 745 C C . ALA A 1 90 ? 12.756 3.092 -24.777 1.00 82.56 90 ALA A C 1
ATOM 747 O O . ALA A 1 90 ? 12.932 4.172 -25.329 1.00 82.56 90 ALA A O 1
ATOM 748 N N . LYS A 1 91 ? 13.768 2.218 -24.583 1.00 75.88 91 LYS A N 1
ATOM 749 C CA . LYS A 1 91 ? 15.200 2.457 -24.894 1.00 75.88 91 LYS A CA 1
ATOM 750 C C . LYS A 1 91 ? 15.730 3.796 -24.353 1.00 75.88 91 LYS A C 1
ATOM 752 O O . LYS A 1 91 ? 16.710 4.340 -24.849 1.00 75.88 91 LYS A O 1
ATOM 757 N N . LEU A 1 92 ? 15.053 4.325 -23.339 1.00 63.69 92 LEU A N 1
ATOM 758 C CA . LEU A 1 92 ? 15.135 5.722 -22.926 1.00 63.69 92 LEU A CA 1
ATOM 759 C C . LEU A 1 92 ? 16.174 5.949 -21.829 1.00 63.69 92 LEU A C 1
ATOM 761 O O . LEU A 1 92 ? 16.453 7.099 -21.505 1.00 63.69 92 LEU A O 1
ATOM 765 N N . ALA A 1 93 ? 16.747 4.887 -21.249 1.00 61.34 93 ALA A N 1
ATOM 766 C CA . ALA A 1 93 ? 17.689 5.048 -20.154 1.00 61.34 93 ALA A CA 1
ATOM 767 C C . ALA A 1 93 ? 18.883 4.081 -20.196 1.00 61.34 93 ALA A C 1
ATOM 769 O O . ALA A 1 93 ? 18.729 2.907 -20.543 1.00 61.34 93 ALA A O 1
ATOM 770 N N . PRO A 1 94 ? 20.072 4.564 -19.805 1.00 67.75 94 PRO A N 1
ATOM 771 C CA . PRO A 1 94 ? 21.263 3.742 -19.638 1.00 67.75 94 PRO A CA 1
ATOM 772 C C . PRO A 1 94 ? 21.111 2.772 -18.455 1.00 67.75 94 PRO A C 1
ATOM 774 O O . PRO A 1 94 ? 20.474 3.088 -17.454 1.00 67.75 94 PRO A O 1
ATOM 777 N N . ALA A 1 95 ? 21.742 1.597 -18.537 1.00 66.75 95 ALA A N 1
ATOM 778 C CA . ALA A 1 95 ? 21.578 0.506 -17.565 1.00 66.75 95 ALA A CA 1
ATOM 779 C C . ALA A 1 95 ? 21.814 0.909 -16.091 1.00 66.75 95 ALA A C 1
ATOM 781 O O . ALA A 1 95 ? 21.236 0.307 -15.185 1.00 66.75 95 ALA A O 1
ATOM 782 N N . TRP A 1 96 ? 22.608 1.956 -15.833 1.00 67.62 96 TRP A N 1
ATOM 783 C CA . TRP A 1 96 ? 22.863 2.462 -14.483 1.00 67.62 96 TRP A CA 1
ATOM 784 C C . TRP A 1 96 ? 21.623 3.070 -13.807 1.00 67.62 96 TRP A C 1
ATOM 786 O O . TRP A 1 96 ? 21.502 2.978 -12.585 1.00 67.62 96 TRP A O 1
ATOM 796 N N . SER A 1 97 ? 20.666 3.632 -14.556 1.00 68.00 97 SER A N 1
ATOM 797 C CA . SER A 1 97 ? 19.446 4.208 -13.967 1.00 68.00 97 SER A CA 1
ATOM 798 C C . SER A 1 97 ? 18.546 3.128 -13.359 1.00 68.00 97 SER A C 1
ATOM 800 O O . SER A 1 97 ? 17.874 3.366 -12.358 1.00 68.00 97 SER A O 1
ATOM 802 N N . LEU A 1 98 ? 18.581 1.916 -13.923 1.00 66.12 98 LEU A N 1
ATOM 803 C CA . LEU A 1 98 ? 17.854 0.750 -13.422 1.00 66.12 98 LEU A CA 1
ATOM 804 C C . LEU A 1 98 ? 18.453 0.259 -12.098 1.00 66.12 98 LEU A C 1
ATOM 806 O O . LEU A 1 98 ? 17.717 -0.090 -11.178 1.00 66.12 98 LEU A O 1
ATOM 810 N N . ILE A 1 99 ? 19.783 0.303 -11.970 1.00 66.88 99 ILE A N 1
ATOM 811 C CA . ILE A 1 99 ? 20.491 -0.056 -10.734 1.00 66.88 99 ILE A CA 1
ATOM 812 C C . ILE A 1 99 ? 20.160 0.944 -9.619 1.00 66.88 99 ILE A C 1
ATOM 814 O O . ILE A 1 99 ? 19.841 0.533 -8.504 1.00 66.88 99 ILE A O 1
ATOM 818 N N . LEU A 1 100 ? 20.163 2.248 -9.917 1.00 68.56 100 LEU A N 1
ATOM 819 C CA . LEU A 1 100 ? 19.802 3.286 -8.943 1.00 68.56 100 LEU A CA 1
ATOM 820 C C . LEU A 1 100 ? 18.335 3.196 -8.499 1.00 68.56 100 LEU A C 1
ATOM 822 O O . LEU A 1 100 ? 18.041 3.404 -7.321 1.00 68.56 100 LEU A O 1
ATOM 826 N N . LEU A 1 101 ? 17.422 2.831 -9.405 1.00 69.25 101 LEU A N 1
ATOM 827 C CA . LEU A 1 101 ? 16.015 2.605 -9.072 1.00 69.25 101 LEU A CA 1
ATOM 828 C C . LEU A 1 101 ? 15.856 1.422 -8.103 1.00 69.25 101 LEU A C 1
ATOM 830 O O . LEU A 1 101 ? 15.178 1.544 -7.080 1.00 69.25 101 LEU A O 1
ATOM 834 N N . CYS A 1 102 ? 16.540 0.308 -8.380 1.00 65.19 102 CYS A N 1
ATOM 835 C CA . CYS A 1 102 ? 16.575 -0.864 -7.505 1.00 65.19 102 CYS A CA 1
ATOM 836 C C . CYS A 1 102 ? 17.248 -0.586 -6.151 1.00 65.19 102 CYS A C 1
ATOM 838 O O . CYS A 1 102 ? 16.913 -1.239 -5.170 1.00 65.19 102 CYS A O 1
ATOM 840 N N . LEU A 1 103 ? 18.172 0.375 -6.057 1.00 66.88 103 LEU A N 1
ATOM 841 C CA . LEU A 1 103 ? 18.828 0.745 -4.795 1.00 66.88 103 LEU A CA 1
ATOM 842 C C . LEU A 1 103 ? 18.097 1.842 -4.005 1.00 66.88 103 LEU A C 1
ATOM 844 O O . LEU A 1 103 ? 18.528 2.191 -2.902 1.00 66.88 103 LEU A O 1
ATOM 848 N N . SER A 1 104 ? 17.011 2.406 -4.540 1.00 73.75 104 SER A N 1
ATOM 849 C CA . SER A 1 104 ? 16.353 3.562 -3.932 1.00 73.75 104 SER A CA 1
ATOM 850 C C . SER A 1 104 ? 15.789 3.233 -2.549 1.00 73.75 104 SER A C 1
ATOM 852 O O . SER A 1 104 ? 14.782 2.530 -2.406 1.00 73.75 104 SER A O 1
ATOM 854 N N . LYS A 1 105 ? 16.419 3.794 -1.510 1.00 64.25 105 LYS A N 1
ATOM 855 C CA . LYS A 1 105 ? 15.985 3.659 -0.111 1.00 64.25 105 LYS A CA 1
ATOM 856 C C . LYS A 1 105 ? 14.566 4.191 0.113 1.00 64.25 105 LYS A C 1
ATOM 858 O O . LYS A 1 105 ? 13.837 3.635 0.929 1.00 64.25 105 LYS A O 1
ATOM 863 N N . ARG A 1 106 ? 14.155 5.231 -0.625 1.00 67.81 106 ARG A N 1
ATOM 864 C CA . ARG A 1 106 ? 12.831 5.856 -0.476 1.00 67.81 106 ARG A CA 1
ATOM 865 C 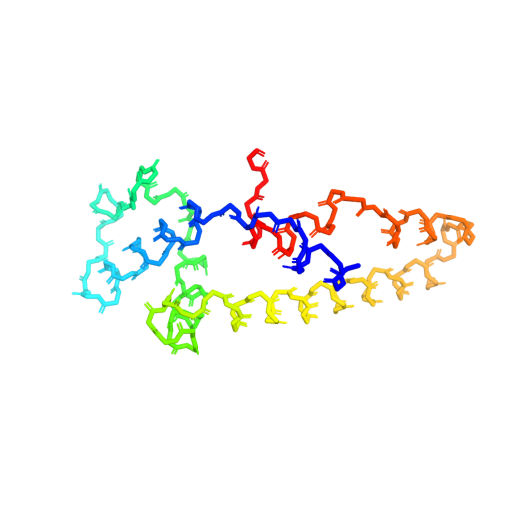C . ARG A 1 106 ? 11.709 4.929 -0.938 1.00 67.81 106 ARG A C 1
ATOM 867 O O . ARG A 1 106 ? 10.754 4.736 -0.197 1.00 67.81 106 ARG A O 1
ATOM 874 N N . ILE A 1 107 ? 11.858 4.290 -2.101 1.00 67.69 107 ILE A N 1
ATOM 875 C CA . ILE A 1 107 ? 10.848 3.350 -2.618 1.00 67.69 107 ILE A CA 1
ATOM 876 C C . ILE A 1 107 ? 10.713 2.152 -1.670 1.00 67.69 107 ILE A C 1
ATOM 878 O O . ILE A 1 107 ? 9.606 1.748 -1.326 1.00 67.69 107 ILE A O 1
ATOM 882 N N . HIS A 1 108 ? 11.835 1.634 -1.171 1.00 69.12 108 HIS A N 1
ATOM 883 C CA . HIS A 1 108 ? 11.820 0.562 -0.178 1.00 69.12 108 HIS A CA 1
ATOM 884 C C . HIS A 1 108 ? 11.093 0.959 1.110 1.00 69.12 108 HIS A C 1
ATOM 886 O O . HIS A 1 108 ? 10.319 0.170 1.641 1.00 69.12 108 HIS A O 1
ATOM 892 N N . SER A 1 109 ? 11.317 2.179 1.600 1.00 67.88 109 SER A N 1
ATOM 893 C CA . SER A 1 109 ? 10.653 2.685 2.803 1.00 67.88 109 SER A CA 1
ATOM 894 C C . SER A 1 109 ? 9.138 2.829 2.609 1.00 67.88 109 SER A C 1
ATOM 896 O O . SER A 1 109 ? 8.368 2.323 3.423 1.00 67.88 109 SER A O 1
ATOM 898 N N . ILE A 1 110 ? 8.694 3.430 1.499 1.00 70.88 110 ILE A N 1
ATOM 899 C CA . ILE A 1 110 ? 7.266 3.661 1.219 1.00 70.88 110 ILE A CA 1
ATOM 900 C C . ILE A 1 110 ? 6.488 2.343 1.179 1.00 70.88 110 ILE A C 1
ATOM 902 O O . ILE A 1 110 ? 5.442 2.221 1.812 1.00 70.88 110 ILE A O 1
ATOM 906 N N . TYR A 1 111 ? 7.004 1.334 0.478 1.00 69.62 111 TYR A N 1
ATOM 907 C CA . TYR A 1 111 ? 6.296 0.062 0.339 1.00 69.62 111 TYR A CA 1
ATOM 908 C C . TYR A 1 111 ? 6.408 -0.812 1.590 1.00 69.62 111 TYR A C 1
ATOM 910 O O . TYR A 1 111 ? 5.418 -1.393 2.019 1.00 69.62 111 TYR A O 1
ATOM 918 N N . MET A 1 112 ? 7.598 -0.915 2.189 1.00 64.56 112 MET A N 1
ATOM 919 C CA . MET A 1 112 ? 7.850 -1.909 3.238 1.00 64.56 112 MET A CA 1
ATOM 920 C C . MET A 1 112 ? 7.611 -1.377 4.656 1.00 64.56 112 MET A C 1
ATOM 922 O O . MET A 1 112 ? 7.199 -2.138 5.528 1.00 64.56 112 MET A O 1
ATOM 926 N N . LEU A 1 113 ? 7.881 -0.091 4.906 1.00 60.47 113 LEU A N 1
ATOM 927 C CA . LEU A 1 113 ? 7.786 0.507 6.245 1.00 60.47 113 LEU A CA 1
ATOM 928 C C . LEU A 1 113 ? 6.545 1.365 6.444 1.00 60.47 113 LEU A C 1
ATOM 930 O O . LEU A 1 113 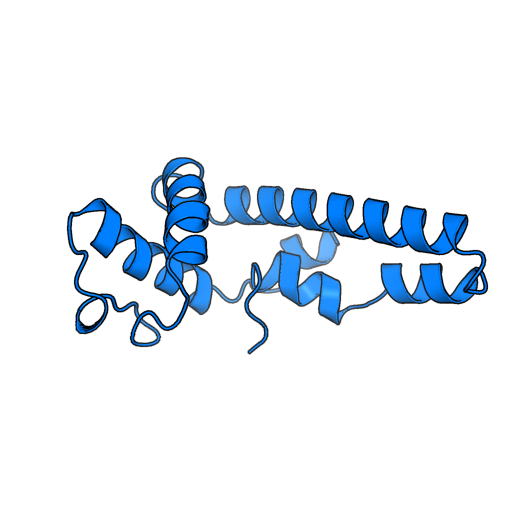? 6.105 1.528 7.578 1.00 60.47 113 LEU A O 1
ATOM 934 N N . ARG A 1 114 ? 6.007 1.925 5.363 1.00 64.25 114 ARG A N 1
ATOM 935 C CA . ARG A 1 114 ? 4.900 2.881 5.432 1.00 64.25 114 ARG A CA 1
ATOM 936 C C . ARG A 1 114 ? 3.641 2.407 4.716 1.00 64.25 114 ARG A C 1
ATOM 938 O O . ARG A 1 114 ? 2.616 3.062 4.831 1.00 64.25 114 ARG A O 1
ATOM 945 N N . MET A 1 115 ? 3.712 1.278 3.999 1.00 66.12 115 MET A N 1
ATOM 946 C CA . MET A 1 115 ? 2.600 0.698 3.237 1.00 66.12 115 MET A CA 1
ATOM 947 C C . MET A 1 115 ? 1.812 1.768 2.462 1.00 66.12 115 MET A C 1
ATOM 949 O O . MET A 1 115 ? 0.600 1.884 2.603 1.00 66.12 115 MET A O 1
ATOM 953 N N . PHE A 1 116 ? 2.548 2.546 1.656 1.00 64.19 116 PHE A N 1
ATOM 954 C CA . PHE A 1 116 ? 2.103 3.695 0.850 1.00 64.19 116 PHE A CA 1
ATOM 955 C C . PHE A 1 116 ? 1.907 5.045 1.547 1.00 64.19 116 PHE A C 1
ATOM 957 O O . PHE A 1 116 ? 1.575 6.007 0.855 1.00 64.19 116 PHE A O 1
ATOM 964 N N . ASN A 1 117 ? 2.206 5.191 2.837 1.00 60.66 117 ASN A N 1
ATOM 965 C CA . ASN A 1 117 ? 2.291 6.532 3.410 1.00 60.66 117 ASN A CA 1
ATOM 966 C C . ASN A 1 117 ? 3.633 7.214 3.045 1.00 60.66 117 ASN A C 1
ATOM 968 O O . ASN A 1 117 ? 4.699 6.610 3.169 1.00 60.66 117 ASN A O 1
ATOM 972 N N . ASP A 1 118 ? 3.609 8.467 2.579 1.00 51.00 118 ASP A N 1
ATOM 973 C CA . ASP A 1 118 ? 4.813 9.248 2.207 1.00 51.00 118 ASP A CA 1
ATOM 974 C C . ASP A 1 118 ? 4.986 10.500 3.083 1.00 51.00 118 ASP A C 1
ATOM 976 O O . ASP A 1 118 ? 5.499 11.513 2.617 1.00 51.00 118 ASP A O 1
ATOM 980 N N . GLY A 1 119 ? 4.548 10.421 4.347 1.00 45.81 119 GLY A N 1
ATOM 981 C CA . GLY A 1 119 ? 4.734 11.481 5.346 1.00 45.81 119 GLY A CA 1
ATOM 982 C C . GLY A 1 119 ? 6.178 11.947 5.515 1.00 45.81 119 GLY A C 1
ATOM 983 O O . GLY A 1 119 ? 7.116 11.109 5.401 1.00 45.81 119 GLY A O 1
#

InterPro domains:
  IPR007873 Glycosyltransferase, ALG3 [PF05208] (2-119)
  IPR007873 Glycosyltransferase, ALG3 [PTHR12646] (2-118)

Sequence (119 aa):
SVLIITKSRYTEIDWRAYMQEVQGVIQGQYNYSKLRGGTGPLVYPAGFVWIFSVLWYVCDRGANIVKAQWIFYGIYLLTLFVVLRIYIRAKLAPAWSLILLCLSKRIHSIYMLRMFNDG

Secondary structure (DSSP, 8-state):
-HHHHHHS---THHHHHHHHHHHHHHTT---GGG-EETTEE--S-HHHHHHHHHHHHHTTTTT-HHHHHHHHHHHHHHHHHHHHHHHHHHT-S-HHHHHHHHT-HHHHHHHHTSTT---